Protein AF-A0A932P9E6-F1 (afdb_monomer_lite)

Structure (mmCIF, N/CA/C/O backbone):
data_AF-A0A932P9E6-F1
#
_entry.id   AF-A0A932P9E6-F1
#
loop_
_atom_site.group_PDB
_atom_site.id
_atom_site.type_symbol
_atom_site.label_atom_id
_atom_site.label_alt_id
_atom_site.label_comp_id
_atom_site.label_asym_id
_atom_site.label_entity_id
_atom_site.label_seq_id
_atom_site.pdbx_PDB_ins_code
_atom_site.Cartn_x
_atom_site.Cartn_y
_atom_site.Cartn_z
_atom_site.occupancy
_atom_site.B_iso_or_equiv
_atom_site.auth_seq_id
_atom_site.auth_comp_id
_atom_site.auth_asym_id
_atom_site.auth_atom_id
_atom_site.pdbx_PDB_model_num
ATOM 1 N N . MET A 1 1 ? 53.619 12.681 8.121 1.00 53.81 1 MET A N 1
ATOM 2 C CA . MET A 1 1 ? 52.626 11.577 8.116 1.00 53.81 1 MET A CA 1
ATOM 3 C C . MET A 1 1 ? 51.245 11.964 8.688 1.00 53.81 1 MET A C 1
ATOM 5 O O . MET A 1 1 ? 50.499 11.083 9.077 1.00 53.81 1 MET A O 1
ATOM 9 N N . ARG A 1 2 ? 50.850 13.252 8.726 1.00 53.84 2 ARG A N 1
ATOM 10 C CA . ARG A 1 2 ? 49.511 13.686 9.200 1.00 53.84 2 ARG A CA 1
ATOM 11 C C . ARG A 1 2 ? 48.538 14.067 8.068 1.00 53.84 2 ARG A C 1
ATOM 13 O O . ARG A 1 2 ? 47.334 14.046 8.272 1.00 53.84 2 ARG A O 1
ATOM 20 N N . ALA A 1 3 ? 49.052 14.349 6.867 1.00 54.97 3 ALA A N 1
ATOM 21 C CA . ALA A 1 3 ? 48.271 14.864 5.734 1.00 54.97 3 ALA A CA 1
ATOM 22 C C . ALA A 1 3 ? 47.432 13.806 4.984 1.00 54.97 3 ALA A C 1
ATOM 24 O O . ALA A 1 3 ? 46.529 14.164 4.240 1.00 54.97 3 ALA A O 1
ATOM 25 N N . LEU A 1 4 ? 47.695 12.511 5.200 1.00 55.84 4 LEU A N 1
ATOM 26 C CA . LEU A 1 4 ? 46.946 11.406 4.580 1.00 55.84 4 LEU A CA 1
ATOM 27 C C . LEU A 1 4 ? 45.840 10.841 5.483 1.00 55.84 4 LEU A C 1
ATOM 29 O O . LEU A 1 4 ? 45.046 10.021 5.043 1.00 55.84 4 LEU A O 1
ATOM 33 N N . ILE A 1 5 ? 45.765 11.289 6.738 1.00 60.91 5 ILE A N 1
ATOM 34 C CA . ILE A 1 5 ? 44.830 10.746 7.728 1.00 60.91 5 ILE A CA 1
ATOM 35 C C . ILE A 1 5 ? 43.407 11.262 7.461 1.00 60.91 5 ILE A C 1
ATOM 37 O O . ILE A 1 5 ? 42.455 10.490 7.442 1.00 60.91 5 ILE A O 1
ATOM 41 N N . VAL A 1 6 ? 43.267 12.555 7.162 1.00 66.62 6 VAL A N 1
ATOM 42 C CA . VAL A 1 6 ? 41.976 13.204 6.881 1.00 66.62 6 VAL A CA 1
ATOM 43 C C . VAL A 1 6 ? 41.244 12.618 5.660 1.00 66.62 6 VAL A C 1
ATOM 45 O O . VAL A 1 6 ? 40.074 12.269 5.811 1.00 66.62 6 VAL A O 1
ATOM 48 N N . PRO A 1 7 ? 41.868 12.429 4.475 1.00 63.31 7 PRO A N 1
ATOM 49 C CA . PRO A 1 7 ? 41.165 11.840 3.333 1.00 63.31 7 PRO A CA 1
ATOM 50 C C . PRO A 1 7 ? 40.787 10.371 3.563 1.00 63.31 7 PRO A C 1
ATOM 52 O O . PRO A 1 7 ? 39.759 9.928 3.057 1.00 63.31 7 PRO A O 1
ATOM 55 N N . VAL A 1 8 ? 41.556 9.629 4.368 1.00 73.81 8 VAL A N 1
ATOM 56 C CA . VAL A 1 8 ? 41.231 8.245 4.747 1.00 73.81 8 VAL A CA 1
ATOM 57 C C . VAL A 1 8 ? 40.021 8.205 5.681 1.00 73.81 8 VAL A C 1
ATOM 59 O O . VAL A 1 8 ? 39.112 7.413 5.450 1.00 73.81 8 VAL A O 1
ATOM 62 N N . PHE A 1 9 ? 39.939 9.094 6.675 1.00 70.69 9 PHE A N 1
ATOM 63 C CA . PHE A 1 9 ? 38.747 9.196 7.525 1.00 70.69 9 PHE A CA 1
ATOM 64 C C . PHE A 1 9 ? 37.502 9.623 6.740 1.00 70.69 9 PHE A C 1
ATOM 66 O O . PHE A 1 9 ? 36.427 9.077 6.977 1.00 70.69 9 PHE A O 1
ATOM 73 N N . ILE A 1 10 ? 37.640 10.536 5.772 1.00 74.50 10 ILE A N 1
ATOM 74 C CA . ILE A 1 10 ? 36.541 10.921 4.873 1.00 74.50 10 ILE A CA 1
ATOM 75 C C . ILE A 1 10 ? 36.111 9.720 4.017 1.00 74.50 10 ILE A C 1
ATOM 77 O O . ILE A 1 10 ? 34.925 9.410 3.957 1.00 74.50 10 ILE A O 1
ATOM 81 N N . ALA A 1 11 ? 37.051 8.987 3.417 1.00 69.19 11 ALA A N 1
ATOM 82 C CA . ALA A 1 11 ? 36.737 7.800 2.621 1.00 69.19 11 ALA A CA 1
ATOM 83 C C . ALA A 1 11 ? 36.041 6.701 3.448 1.00 69.19 11 ALA A C 1
ATOM 85 O O . ALA A 1 11 ? 35.072 6.104 2.980 1.00 69.19 11 ALA A O 1
ATOM 86 N N . ILE A 1 12 ? 36.475 6.478 4.694 1.00 70.94 12 ILE A N 1
ATOM 87 C CA . ILE A 1 12 ? 35.848 5.520 5.620 1.00 70.94 12 ILE A CA 1
ATOM 88 C C . ILE A 1 12 ? 34.437 5.988 6.019 1.00 70.94 12 ILE A C 1
ATOM 90 O O . ILE A 1 12 ? 33.506 5.182 6.033 1.00 70.94 12 ILE A O 1
ATOM 94 N N . ALA A 1 13 ? 34.246 7.286 6.275 1.00 67.50 13 ALA A N 1
ATOM 95 C CA . ALA A 1 13 ? 32.941 7.856 6.614 1.00 67.50 13 ALA A CA 1
ATOM 96 C C . ALA A 1 13 ? 31.934 7.789 5.449 1.00 67.50 13 ALA A C 1
ATOM 98 O O . ALA A 1 13 ? 30.745 7.566 5.682 1.00 67.50 13 ALA A O 1
ATOM 99 N N . LEU A 1 14 ? 32.390 7.937 4.198 1.00 64.50 14 LEU A N 1
ATOM 100 C CA . LEU A 1 14 ? 31.529 7.772 3.022 1.00 64.50 14 LEU A CA 1
ATOM 101 C C . LEU A 1 14 ? 31.232 6.295 2.713 1.00 64.50 14 LEU A C 1
ATOM 103 O O . LEU A 1 14 ? 30.116 5.979 2.302 1.00 64.50 14 LEU A O 1
ATOM 107 N N . ALA A 1 15 ? 32.184 5.384 2.936 1.00 64.88 15 ALA A N 1
ATOM 108 C CA . ALA A 1 15 ? 31.986 3.955 2.682 1.00 64.88 15 ALA A CA 1
ATOM 109 C C . ALA A 1 15 ? 31.008 3.294 3.676 1.00 64.88 15 ALA A C 1
ATOM 111 O O . ALA A 1 15 ? 30.275 2.377 3.301 1.00 64.88 15 ALA A O 1
ATOM 112 N N . GLY A 1 16 ? 30.945 3.783 4.922 1.00 59.09 16 GLY A N 1
ATOM 113 C CA . GLY A 1 16 ? 30.090 3.227 5.979 1.00 59.09 16 GLY A CA 1
ATOM 114 C C . GLY A 1 16 ? 28.588 3.527 5.859 1.00 59.09 16 GLY A C 1
ATOM 115 O O . GLY A 1 16 ? 27.806 2.987 6.635 1.00 59.09 16 GLY A O 1
ATOM 116 N N . ASN A 1 17 ? 28.166 4.368 4.906 1.00 55.84 17 ASN A N 1
ATOM 117 C CA . ASN A 1 17 ? 26.780 4.847 4.783 1.00 55.84 17 ASN A CA 1
ATOM 118 C C . ASN A 1 17 ? 26.019 4.291 3.570 1.00 55.84 17 ASN A C 1
ATOM 120 O O . ASN A 1 17 ? 24.981 4.829 3.174 1.00 55.84 17 ASN A O 1
ATOM 124 N N . THR A 1 18 ? 26.493 3.191 2.987 1.00 51.66 18 THR A N 1
ATOM 125 C CA . THR A 1 18 ? 25.746 2.465 1.954 1.00 51.66 18 THR A CA 1
ATOM 126 C C . THR A 1 18 ? 24.597 1.690 2.600 1.00 51.66 18 THR A C 1
ATOM 128 O O . THR A 1 18 ? 24.631 0.471 2.747 1.00 51.66 18 THR A O 1
ATOM 131 N N . LYS A 1 19 ? 23.542 2.407 3.018 1.00 57.41 19 LYS A N 1
ATOM 132 C CA . LYS A 1 19 ? 22.267 1.756 3.335 1.00 57.41 19 LYS A CA 1
ATOM 133 C C . LYS A 1 19 ? 21.884 0.914 2.117 1.00 57.41 19 LYS A C 1
ATOM 135 O O . LYS A 1 19 ? 21.978 1.437 1.001 1.00 57.41 19 LYS A O 1
ATOM 140 N N . PRO A 1 20 ? 21.484 -0.356 2.299 1.00 50.59 20 PRO A N 1
ATOM 141 C CA . PRO A 1 20 ? 21.042 -1.170 1.184 1.00 50.59 20 PRO A CA 1
ATOM 142 C C . PRO A 1 20 ? 19.953 -0.386 0.461 1.00 50.59 20 PRO A C 1
ATOM 144 O O . PRO A 1 20 ? 18.947 -0.004 1.062 1.00 50.59 20 PRO A O 1
ATOM 147 N N . ALA A 1 21 ? 20.194 -0.086 -0.813 1.00 48.97 21 ALA A N 1
ATOM 148 C CA . ALA A 1 21 ? 19.172 0.419 -1.704 1.00 48.97 21 ALA A CA 1
ATOM 149 C C . ALA A 1 21 ? 18.178 -0.730 -1.898 1.00 48.97 21 ALA A C 1
ATOM 151 O O . ALA A 1 21 ? 18.290 -1.504 -2.845 1.00 48.97 21 ALA A O 1
ATOM 152 N N . CYS A 1 22 ? 17.273 -0.902 -0.929 1.00 49.19 22 CYS A N 1
ATOM 153 C CA . CYS A 1 22 ? 16.138 -1.796 -1.070 1.00 49.19 22 CYS A CA 1
ATOM 154 C C . CYS A 1 22 ? 15.403 -1.336 -2.323 1.00 49.19 22 CYS A C 1
ATOM 156 O O . CYS A 1 22 ? 14.996 -0.178 -2.434 1.00 49.19 22 CYS A O 1
ATOM 158 N N . GLY A 1 23 ? 15.360 -2.226 -3.307 1.00 51.31 23 GLY A N 1
ATOM 1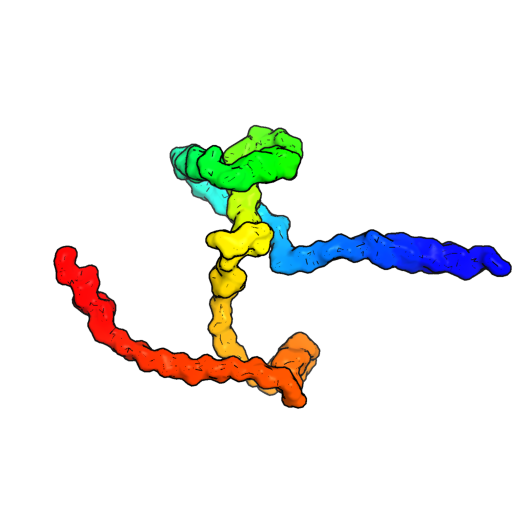59 C CA . GLY A 1 23 ? 14.754 -1.992 -4.602 1.00 51.31 23 GLY A CA 1
ATOM 160 C C . GLY A 1 23 ? 13.239 -1.989 -4.492 1.00 51.31 23 GLY A C 1
ATOM 161 O O . GLY A 1 23 ? 12.603 -2.898 -4.990 1.00 51.31 23 GLY A O 1
ATOM 162 N N . SER A 1 24 ? 12.680 -0.977 -3.844 1.00 53.78 24 SER A N 1
ATOM 163 C CA . SER A 1 24 ? 11.350 -0.440 -4.103 1.00 53.78 24 SER A CA 1
ATOM 164 C C . SER A 1 24 ? 11.285 0.915 -3.406 1.00 53.78 24 SER A C 1
ATOM 166 O O . SER A 1 24 ? 11.830 1.114 -2.317 1.00 53.78 24 SER A O 1
ATOM 168 N N . ASN A 1 25 ? 10.725 1.926 -4.061 1.00 73.94 25 ASN A N 1
ATOM 169 C CA . ASN A 1 25 ? 10.637 3.245 -3.456 1.00 73.94 25 ASN A CA 1
ATOM 170 C C . ASN A 1 25 ? 9.514 3.231 -2.411 1.00 73.94 25 ASN A C 1
ATOM 172 O O . ASN A 1 25 ? 8.441 3.760 -2.663 1.00 73.94 25 ASN A O 1
ATOM 176 N N . GLU A 1 26 ? 9.761 2.694 -1.214 1.00 84.88 26 GLU A N 1
ATOM 177 C CA . GLU A 1 26 ? 8.813 2.720 -0.083 1.00 84.88 26 GLU A CA 1
ATOM 178 C C . GLU A 1 26 ? 8.102 4.084 0.027 1.00 84.88 26 GLU A C 1
ATOM 180 O O . GLU A 1 26 ? 6.882 4.183 0.157 1.00 84.88 26 GLU A O 1
ATOM 185 N N . ARG A 1 27 ? 8.874 5.169 -0.124 1.00 88.25 27 ARG A N 1
ATOM 186 C CA . ARG A 1 27 ? 8.363 6.546 -0.158 1.00 88.25 27 ARG A CA 1
ATOM 187 C C . ARG A 1 27 ? 7.388 6.801 -1.309 1.00 88.25 27 ARG A C 1
ATOM 189 O O . ARG A 1 27 ? 6.372 7.446 -1.096 1.00 88.25 27 ARG A O 1
ATOM 196 N N . GLY A 1 28 ? 7.695 6.325 -2.512 1.00 89.56 28 GLY A N 1
ATOM 197 C CA . GLY A 1 28 ? 6.823 6.426 -3.683 1.00 89.56 28 GLY A CA 1
ATOM 198 C C . GLY A 1 28 ? 5.498 5.696 -3.477 1.00 89.56 28 GLY A C 1
ATOM 199 O O . GLY A 1 28 ? 4.446 6.310 -3.659 1.00 89.56 28 GLY A O 1
ATOM 200 N N . HIS A 1 29 ? 5.538 4.448 -2.998 1.00 93.12 29 HIS A N 1
ATOM 201 C CA . HIS A 1 29 ? 4.336 3.690 -2.627 1.00 93.12 29 HIS A CA 1
ATOM 202 C C . HIS A 1 29 ? 3.485 4.450 -1.602 1.00 93.12 29 HIS A C 1
ATOM 204 O O . HIS A 1 29 ? 2.287 4.651 -1.812 1.00 93.12 29 HIS A O 1
ATOM 210 N N . LYS A 1 30 ? 4.112 4.971 -0.541 1.00 92.81 30 LYS A N 1
ATOM 211 C CA . LYS A 1 30 ? 3.427 5.768 0.488 1.00 92.81 30 LYS A CA 1
ATOM 212 C C . LYS A 1 30 ? 2.843 7.079 -0.052 1.00 92.81 30 LYS A C 1
ATOM 214 O O . LYS A 1 30 ? 1.746 7.455 0.348 1.00 92.81 30 LYS A O 1
ATOM 219 N N . VAL A 1 31 ? 3.513 7.766 -0.981 1.00 94.38 31 VAL A N 1
ATOM 220 C CA . VAL A 1 31 ? 2.974 8.987 -1.613 1.00 94.38 31 VAL A CA 1
ATOM 221 C C . VAL A 1 31 ? 1.722 8.676 -2.432 1.00 94.38 31 VAL A C 1
ATOM 223 O O . VAL A 1 31 ? 0.704 9.351 -2.267 1.00 94.38 31 VAL A O 1
ATOM 226 N N . VAL A 1 32 ? 1.763 7.641 -3.276 1.00 95.88 32 VAL A N 1
ATOM 227 C CA . VAL A 1 32 ? 0.594 7.213 -4.065 1.00 95.88 32 VAL A CA 1
ATOM 228 C C . VAL A 1 32 ? -0.553 6.802 -3.139 1.00 95.88 32 VAL A C 1
ATOM 230 O O . VAL A 1 32 ? -1.689 7.243 -3.328 1.00 95.88 32 VAL A O 1
ATOM 233 N N . ALA A 1 33 ? -0.256 6.034 -2.091 1.00 96.38 33 ALA A N 1
ATOM 234 C CA . ALA A 1 33 ? -1.238 5.614 -1.099 1.00 96.38 33 ALA A CA 1
ATOM 235 C C . ALA A 1 33 ? -1.862 6.798 -0.345 1.00 96.38 33 ALA A C 1
ATOM 237 O O . ALA A 1 33 ? -3.077 6.839 -0.167 1.00 96.38 33 ALA A O 1
ATOM 238 N N . TYR A 1 34 ? -1.074 7.803 0.042 1.00 96.00 34 TYR A N 1
ATOM 239 C CA . TYR A 1 34 ? -1.588 9.018 0.679 1.00 96.00 34 TYR A CA 1
ATOM 240 C C . TYR A 1 34 ? -2.581 9.763 -0.226 1.00 96.00 34 TYR A C 1
ATOM 242 O O . TYR A 1 34 ? -3.654 10.176 0.225 1.00 96.00 34 TYR A O 1
ATOM 250 N N . ILE A 1 35 ? -2.249 9.904 -1.514 1.00 97.56 35 ILE A N 1
ATOM 251 C CA . ILE A 1 35 ? -3.131 10.529 -2.508 1.00 97.56 35 ILE A CA 1
ATOM 252 C C . ILE A 1 35 ? -4.434 9.730 -2.641 1.00 97.56 35 ILE A C 1
ATOM 254 O O . ILE A 1 35 ? -5.511 10.327 -2.607 1.00 97.56 35 ILE A O 1
ATOM 258 N N . ALA A 1 36 ? -4.350 8.400 -2.736 1.00 97.88 36 ALA A N 1
ATOM 259 C CA . ALA A 1 36 ? -5.521 7.528 -2.813 1.00 97.88 36 ALA A CA 1
ATOM 260 C C . ALA A 1 36 ? -6.396 7.634 -1.554 1.00 97.88 36 ALA A C 1
ATOM 262 O O . ALA A 1 36 ? -7.600 7.858 -1.657 1.00 97.88 36 ALA A O 1
ATOM 263 N N . TYR A 1 37 ? -5.797 7.573 -0.361 1.00 97.12 37 TYR A N 1
ATOM 264 C CA . TYR A 1 37 ? -6.507 7.689 0.914 1.00 97.12 37 TYR A CA 1
ATOM 265 C C . TYR A 1 37 ? -7.312 8.988 1.004 1.00 97.12 37 TYR A C 1
ATOM 267 O O . TYR A 1 37 ? -8.469 8.983 1.431 1.00 97.12 37 TYR A O 1
ATOM 275 N N . ARG A 1 38 ? -6.738 10.106 0.537 1.00 96.88 38 ARG A N 1
ATOM 276 C CA . ARG A 1 38 ? -7.423 11.406 0.487 1.00 96.88 38 ARG A CA 1
ATOM 277 C C . ARG A 1 38 ? -8.650 11.426 -0.424 1.00 96.88 38 ARG A C 1
ATOM 279 O O . ARG A 1 38 ? -9.542 12.231 -0.169 1.00 96.88 38 ARG A O 1
ATOM 286 N N . GLN A 1 39 ? -8.702 10.564 -1.434 1.00 98.19 39 GLN A N 1
ATOM 287 C CA . GLN A 1 39 ? -9.829 10.449 -2.362 1.00 98.19 39 GLN A CA 1
ATOM 288 C C . GLN A 1 39 ? -10.919 9.487 -1.869 1.00 98.19 39 GLN A C 1
ATOM 290 O O . GLN A 1 39 ? -12.042 9.551 -2.357 1.00 98.19 39 GLN A O 1
ATOM 295 N N . LEU A 1 40 ? -10.621 8.627 -0.889 1.00 97.50 40 LEU A N 1
ATOM 296 C CA . LEU A 1 40 ? -11.625 7.760 -0.271 1.00 97.50 40 LEU A CA 1
ATOM 297 C C . LEU A 1 40 ? -12.620 8.572 0.567 1.00 97.50 40 LEU A C 1
ATOM 299 O O . LEU A 1 40 ? -12.221 9.473 1.313 1.00 97.50 40 LEU A O 1
ATOM 303 N N . ASP A 1 41 ? -13.896 8.191 0.506 1.00 97.94 41 ASP A N 1
ATOM 304 C CA . ASP A 1 41 ? -14.904 8.660 1.455 1.00 97.94 41 ASP A CA 1
ATOM 305 C C . ASP A 1 41 ? -14.690 8.059 2.860 1.00 97.94 41 ASP A C 1
ATOM 307 O O . ASP A 1 41 ? -13.935 7.101 3.061 1.00 97.94 41 ASP A O 1
ATOM 311 N N . ALA A 1 42 ? -15.349 8.644 3.862 1.00 96.81 42 ALA A N 1
ATOM 312 C CA . ALA A 1 42 ? -15.182 8.240 5.257 1.00 96.81 42 ALA A CA 1
ATOM 313 C C . ALA A 1 42 ? -15.602 6.780 5.514 1.00 96.81 42 ALA A C 1
ATOM 315 O O . ALA A 1 42 ? -14.930 6.069 6.263 1.00 96.81 42 ALA A O 1
ATOM 316 N N . ALA A 1 43 ? -16.676 6.315 4.870 1.00 98.00 43 ALA A N 1
ATOM 317 C CA . ALA A 1 43 ? -17.172 4.952 5.041 1.00 98.00 43 ALA A CA 1
ATOM 318 C C . ALA A 1 43 ? -16.174 3.919 4.494 1.00 98.00 43 ALA A C 1
ATOM 320 O O . ALA A 1 43 ? -15.931 2.884 5.117 1.00 98.00 43 ALA A O 1
ATOM 321 N N . THR A 1 44 ? -15.556 4.215 3.354 1.00 98.12 44 THR A N 1
ATOM 322 C CA . THR A 1 44 ? -14.551 3.369 2.711 1.00 98.12 44 THR A CA 1
ATOM 323 C C . THR A 1 44 ? -13.260 3.355 3.516 1.00 98.12 44 THR A C 1
ATOM 325 O O . THR A 1 44 ? -12.715 2.277 3.750 1.00 98.12 44 THR A O 1
ATOM 328 N N . ARG A 1 45 ? -12.807 4.510 4.027 1.00 97.56 45 ARG A N 1
ATOM 329 C CA . ARG A 1 45 ? -11.652 4.565 4.942 1.00 97.56 45 ARG A CA 1
ATOM 330 C C . ARG A 1 45 ? -11.858 3.681 6.169 1.00 97.56 45 ARG A C 1
ATOM 332 O O . ARG A 1 45 ? -10.975 2.887 6.474 1.00 97.56 45 ARG A O 1
ATOM 339 N N . SER A 1 46 ? -13.028 3.756 6.811 1.00 96.94 46 SER A N 1
ATOM 340 C CA . SER A 1 46 ? -13.356 2.916 7.973 1.00 96.94 46 SER A CA 1
ATOM 341 C C . SER A 1 46 ? -13.286 1.430 7.629 1.00 96.94 46 SER A C 1
ATOM 343 O O . SER A 1 46 ? -12.605 0.673 8.311 1.00 96.94 46 SER A O 1
ATOM 345 N N . LYS A 1 47 ? -13.923 1.014 6.526 1.00 98.19 47 LYS A N 1
ATOM 346 C CA . LYS A 1 47 ? -13.923 -0.393 6.091 1.00 98.19 47 LYS A CA 1
ATOM 347 C C . LYS A 1 47 ? -12.516 -0.916 5.814 1.00 98.19 47 LYS A C 1
ATOM 349 O O . LYS A 1 47 ? -12.201 -2.048 6.178 1.00 98.19 47 LYS A O 1
ATOM 354 N N . VAL A 1 48 ? -11.675 -0.105 5.171 1.00 97.50 48 VAL A N 1
ATOM 355 C CA . VAL A 1 48 ? -10.279 -0.469 4.914 1.00 97.50 48 VAL A CA 1
ATOM 356 C C . VAL A 1 48 ? -9.498 -0.547 6.224 1.00 97.50 48 VAL A C 1
ATOM 358 O O . VAL A 1 48 ? -8.797 -1.530 6.439 1.00 97.50 48 VAL A O 1
ATOM 361 N N . ALA A 1 49 ? -9.654 0.419 7.130 1.00 96.25 49 ALA A N 1
ATOM 362 C CA . ALA A 1 49 ? -9.003 0.382 8.437 1.00 96.25 49 ALA A CA 1
ATOM 363 C C . ALA A 1 49 ? -9.400 -0.872 9.236 1.00 96.25 49 ALA A C 1
ATOM 365 O O . ALA A 1 49 ? -8.532 -1.570 9.755 1.00 96.25 49 ALA A O 1
ATOM 366 N N . ASP A 1 50 ? -10.688 -1.221 9.264 1.00 97.75 50 ASP A N 1
ATOM 367 C CA . ASP A 1 50 ? -11.183 -2.433 9.925 1.00 97.75 50 ASP A CA 1
ATOM 368 C C . ASP A 1 50 ? -10.583 -3.707 9.326 1.00 97.75 50 ASP A C 1
ATOM 370 O O . ASP A 1 50 ? -10.290 -4.656 10.056 1.00 97.75 50 ASP A O 1
ATOM 374 N N . LEU A 1 51 ? -10.386 -3.740 8.005 1.00 97.75 51 LEU A N 1
ATOM 375 C CA . LEU A 1 51 ? -9.700 -4.842 7.338 1.00 97.75 51 LEU A CA 1
ATOM 376 C C . LEU A 1 51 ? -8.226 -4.917 7.747 1.00 97.75 51 LEU A C 1
ATOM 378 O O . LEU A 1 51 ? -7.758 -5.987 8.132 1.00 97.75 51 LEU A O 1
ATOM 382 N N . LEU A 1 52 ? -7.512 -3.792 7.711 1.00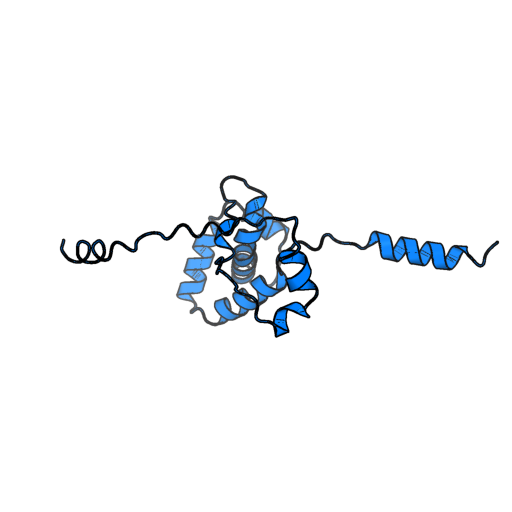 96.31 52 LEU A N 1
ATOM 383 C CA . LEU A 1 52 ? -6.081 -3.731 8.019 1.00 96.31 52 LEU A CA 1
ATOM 384 C C . LEU A 1 52 ? -5.776 -4.018 9.495 1.00 96.31 52 LEU A C 1
ATOM 386 O O . LEU A 1 52 ? -4.735 -4.590 9.800 1.00 96.31 52 LEU A O 1
ATOM 390 N N . ARG A 1 53 ? -6.699 -3.723 10.419 1.00 95.94 53 ARG A N 1
ATOM 391 C CA . ARG A 1 53 ? -6.573 -4.115 11.837 1.00 95.94 53 ARG A CA 1
ATOM 392 C C . ARG A 1 53 ? -6.627 -5.629 12.071 1.00 95.94 53 ARG A C 1
ATOM 394 O O . ARG A 1 53 ? -6.314 -6.081 13.164 1.00 95.94 53 ARG A O 1
ATOM 401 N N . ARG A 1 54 ? -7.022 -6.424 11.075 1.00 95.94 54 ARG A N 1
ATOM 402 C CA . ARG A 1 54 ? -6.962 -7.895 11.136 1.00 95.94 54 ARG A CA 1
ATOM 403 C C . ARG A 1 54 ? -5.723 -8.463 10.442 1.00 95.94 54 ARG A C 1
ATOM 405 O O . ARG A 1 54 ? -5.603 -9.679 10.326 1.00 95.94 54 ARG A O 1
ATOM 412 N N . HIS A 1 55 ? -4.834 -7.603 9.945 1.00 92.69 55 HIS A N 1
ATOM 413 C CA . HIS A 1 55 ? -3.647 -8.033 9.223 1.00 92.69 55 HIS A CA 1
ATOM 414 C C . HIS A 1 55 ? -2.628 -8.690 10.176 1.00 92.69 55 HIS A C 1
ATOM 416 O O . HIS A 1 55 ? -2.389 -8.139 11.253 1.00 92.69 55 HIS A O 1
ATOM 422 N N . PRO A 1 56 ? -1.990 -9.818 9.798 1.00 91.06 56 PRO A N 1
ATOM 423 C CA . PRO A 1 56 ? -0.990 -10.489 10.638 1.00 91.06 56 PRO A CA 1
ATOM 424 C C . PRO A 1 56 ? 0.167 -9.574 11.064 1.00 91.06 56 PRO A C 1
ATOM 426 O O . PRO A 1 56 ? 0.601 -9.611 12.210 1.00 91.06 56 PRO A O 1
ATOM 429 N N . GLU A 1 57 ? 0.598 -8.688 10.163 1.00 89.00 57 GLU A N 1
ATOM 430 C CA . GLU A 1 57 ? 1.716 -7.758 10.391 1.00 89.00 57 GLU A CA 1
ATOM 431 C C . GLU A 1 57 ? 1.331 -6.462 11.121 1.00 89.00 57 GLU A C 1
ATOM 433 O O . GLU A 1 57 ? 2.130 -5.529 11.198 1.00 89.00 57 GLU A O 1
ATOM 438 N N . LEU A 1 58 ? 0.116 -6.371 11.676 1.00 91.25 58 LEU A N 1
ATOM 439 C CA . LEU A 1 58 ? -0.330 -5.167 12.383 1.00 91.25 58 LEU A CA 1
ATOM 440 C C . LEU A 1 58 ? 0.657 -4.737 13.482 1.00 91.25 58 LEU A C 1
ATOM 442 O O . LEU A 1 58 ? 0.920 -3.544 13.632 1.00 91.25 58 LEU A O 1
ATOM 446 N N . GLY A 1 59 ? 1.201 -5.699 14.233 1.00 90.56 59 GLY A N 1
ATOM 447 C CA . GLY A 1 59 ? 2.141 -5.431 15.323 1.00 90.56 59 GLY A CA 1
ATOM 448 C C . GLY A 1 59 ? 3.442 -4.776 14.849 1.00 90.56 59 GLY A C 1
ATOM 449 O O . GLY A 1 59 ? 3.868 -3.785 15.441 1.00 90.56 59 GLY A O 1
ATOM 450 N N . ASP A 1 60 ? 4.037 -5.268 13.755 1.00 89.38 60 ASP A N 1
ATOM 451 C CA . ASP A 1 60 ? 5.244 -4.673 13.157 1.00 89.38 60 ASP A CA 1
ATOM 452 C C . ASP A 1 60 ? 4.960 -3.257 12.639 1.00 89.38 60 ASP A C 1
ATOM 454 O O . ASP A 1 60 ? 5.700 -2.314 12.928 1.00 89.38 60 ASP A O 1
ATOM 458 N N . TRP A 1 61 ? 3.838 -3.075 11.938 1.00 90.88 61 TRP A N 1
ATOM 459 C CA . TRP A 1 61 ? 3.450 -1.769 11.400 1.00 90.88 61 TRP A CA 1
ATOM 460 C C . TRP A 1 61 ? 3.221 -0.7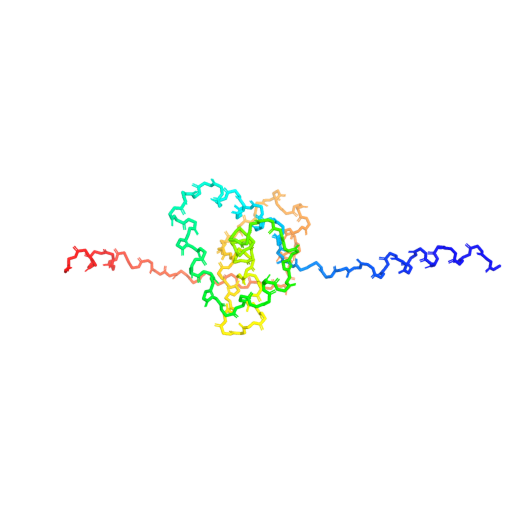33 12.501 1.00 90.88 61 TRP A C 1
ATOM 462 O O . TRP A 1 61 ? 3.618 0.422 12.352 1.00 90.88 61 TRP A O 1
ATOM 472 N N . GLN A 1 62 ? 2.609 -1.135 13.616 1.00 89.12 62 GLN A N 1
ATOM 473 C CA . GLN A 1 62 ? 2.419 -0.262 14.773 1.00 89.12 62 GLN A CA 1
ATOM 474 C C . GLN A 1 62 ? 3.749 0.083 15.447 1.00 89.12 62 GLN A C 1
ATOM 476 O O . GLN A 1 62 ? 3.963 1.248 15.770 1.00 89.12 62 GLN A O 1
ATOM 481 N N . ALA A 1 63 ? 4.657 -0.884 15.605 1.00 89.56 63 ALA A N 1
ATOM 482 C CA . ALA A 1 63 ? 5.974 -0.652 16.201 1.00 89.56 63 ALA A CA 1
ATOM 483 C C . ALA A 1 63 ? 6.856 0.288 15.359 1.00 89.56 63 ALA A C 1
ATOM 485 O O . ALA A 1 63 ? 7.652 1.051 15.904 1.00 89.56 63 ALA A O 1
ATOM 486 N N . ARG A 1 64 ? 6.703 0.249 14.030 1.00 86.19 64 ARG A N 1
ATOM 487 C CA . ARG A 1 64 ? 7.403 1.122 13.071 1.00 86.19 64 ARG A CA 1
ATOM 488 C C . ARG A 1 64 ? 6.711 2.463 12.849 1.00 86.19 64 ARG A C 1
ATOM 490 O O . ARG A 1 64 ? 7.249 3.310 12.139 1.00 86.19 64 ARG A O 1
ATOM 497 N N . SER A 1 65 ? 5.497 2.640 13.363 1.00 83.31 65 SER A N 1
ATOM 498 C CA . SER A 1 65 ? 4.767 3.892 13.232 1.00 83.31 65 SER A CA 1
ATOM 499 C C . SER A 1 65 ? 5.271 4.888 14.267 1.00 83.31 65 SER A C 1
ATOM 501 O O . SER A 1 65 ? 5.223 4.623 15.462 1.00 83.31 65 SER A O 1
ATOM 503 N N . ASP A 1 66 ? 5.636 6.088 13.823 1.00 78.56 66 ASP A N 1
ATOM 504 C CA . ASP A 1 66 ? 6.063 7.181 14.710 1.00 78.56 66 ASP A CA 1
ATOM 505 C C . ASP A 1 66 ? 4.904 7.774 15.549 1.00 78.56 66 ASP A C 1
ATOM 507 O O . ASP A 1 66 ? 5.006 8.879 16.078 1.00 78.56 66 ASP A O 1
ATOM 511 N N . GLY A 1 67 ? 3.754 7.092 15.624 1.00 67.12 67 GLY A N 1
ATOM 512 C CA . GLY A 1 67 ? 2.577 7.569 16.350 1.00 67.12 67 GLY A CA 1
ATOM 513 C C . GLY A 1 67 ? 1.920 8.799 15.719 1.00 67.12 67 GLY A C 1
ATOM 514 O O . GLY A 1 67 ? 1.260 9.565 16.417 1.00 67.12 67 GLY A O 1
ATOM 515 N N . GLY A 1 68 ? 2.100 9.009 14.407 1.00 74.38 68 GLY A N 1
ATOM 516 C CA . GLY A 1 68 ? 1.465 10.115 13.684 1.00 74.38 68 GLY A CA 1
ATOM 517 C C . GLY A 1 68 ? -0.053 10.182 13.939 1.00 74.38 68 GLY A C 1
ATOM 518 O O . GLY A 1 68 ? -0.680 9.151 14.187 1.00 74.38 68 GLY A O 1
ATOM 519 N N . PRO A 1 69 ? -0.677 11.369 13.835 1.00 76.00 69 PRO A N 1
ATOM 520 C CA . PRO A 1 69 ? -1.996 11.660 14.415 1.00 76.00 69 PRO A CA 1
ATOM 521 C C . PRO A 1 69 ? -3.168 10.866 13.818 1.00 76.00 69 PRO A C 1
ATOM 523 O O . PRO A 1 69 ? -4.288 10.957 14.313 1.00 76.00 69 PRO A O 1
ATOM 526 N N . ASN A 1 70 ? -2.944 10.110 12.742 1.00 90.44 70 ASN A N 1
ATOM 527 C CA . ASN A 1 70 ? -3.968 9.314 12.084 1.00 90.44 70 ASN A CA 1
ATOM 528 C C . ASN A 1 70 ? -3.495 7.863 11.935 1.00 90.44 70 ASN A C 1
ATOM 530 O O . ASN A 1 70 ? -2.804 7.516 10.975 1.00 90.44 70 ASN A O 1
ATOM 534 N N . ALA A 1 71 ? -3.888 7.023 12.893 1.00 91.00 71 ALA A N 1
ATOM 535 C CA . ALA A 1 71 ? -3.540 5.605 12.915 1.00 91.00 71 ALA A CA 1
ATOM 536 C C . ALA A 1 71 ? -4.026 4.866 11.656 1.00 91.00 71 ALA A C 1
ATOM 538 O O . ALA A 1 71 ? -3.287 4.064 11.094 1.00 91.00 71 ALA A O 1
ATOM 539 N N . ASP A 1 72 ? -5.223 5.186 11.164 1.00 94.44 72 ASP A N 1
ATOM 540 C CA . ASP A 1 72 ? -5.815 4.520 9.998 1.00 94.44 72 ASP A CA 1
ATOM 541 C C . ASP A 1 72 ? -5.072 4.866 8.709 1.00 94.44 72 ASP A C 1
ATOM 543 O O . ASP A 1 72 ? -4.826 3.994 7.873 1.00 94.44 72 ASP A O 1
ATOM 547 N N . LEU A 1 73 ? -4.637 6.122 8.578 1.00 94.69 73 LEU A N 1
ATOM 548 C CA . LEU A 1 73 ? -3.737 6.520 7.503 1.00 94.69 73 LEU A CA 1
ATOM 549 C C . LEU A 1 73 ? -2.410 5.762 7.606 1.00 94.69 73 LEU A C 1
ATOM 551 O O . LEU A 1 73 ? -1.951 5.234 6.601 1.00 94.69 73 LEU A O 1
ATOM 555 N N . ASN A 1 74 ? -1.806 5.672 8.793 1.00 94.00 74 ASN A N 1
ATOM 556 C CA . ASN A 1 74 ? -0.540 4.954 8.957 1.00 94.00 74 ASN A CA 1
ATOM 557 C C . ASN A 1 74 ? -0.670 3.485 8.530 1.00 94.00 74 ASN A C 1
ATOM 559 O O . ASN A 1 74 ? 0.164 3.010 7.761 1.00 94.00 74 ASN A O 1
ATOM 563 N N . LEU A 1 75 ? -1.743 2.798 8.934 1.00 94.56 75 LEU A N 1
ATOM 564 C CA . LEU A 1 75 ? -2.027 1.429 8.487 1.00 94.56 75 LEU A CA 1
ATOM 565 C C . LEU A 1 75 ? -2.153 1.340 6.964 1.00 94.56 75 LEU A C 1
ATOM 567 O O . LEU A 1 75 ? -1.557 0.457 6.352 1.00 94.56 75 LEU A O 1
ATOM 571 N N . PHE A 1 76 ? -2.873 2.277 6.344 1.00 95.88 76 PHE A N 1
ATOM 572 C CA . PHE A 1 76 ? -3.017 2.330 4.890 1.00 95.88 76 PHE A CA 1
ATOM 573 C C . PHE A 1 76 ? -1.667 2.517 4.177 1.00 95.88 76 PHE A C 1
ATOM 575 O O . PHE A 1 76 ? -1.407 1.893 3.148 1.00 95.88 76 PHE A O 1
ATOM 582 N N . LEU A 1 77 ? -0.784 3.349 4.737 1.00 94.88 77 LEU A N 1
ATOM 583 C CA . LEU A 1 77 ? 0.553 3.598 4.196 1.00 94.88 77 LEU A CA 1
ATOM 584 C C . LEU A 1 77 ? 1.481 2.385 4.329 1.00 94.88 77 LEU A C 1
ATOM 586 O O . LEU A 1 77 ? 2.258 2.131 3.412 1.00 94.88 77 LEU A O 1
ATOM 590 N N . PHE A 1 78 ? 1.422 1.638 5.434 1.00 93.69 78 PHE A N 1
ATOM 591 C CA . PHE A 1 78 ? 2.206 0.406 5.588 1.00 93.69 78 PHE A CA 1
ATOM 592 C C . PHE A 1 78 ? 1.686 -0.720 4.693 1.00 93.69 78 PHE A C 1
ATOM 594 O O . PHE A 1 78 ? 2.478 -1.387 4.028 1.00 93.69 78 PHE A O 1
ATOM 601 N N . ALA A 1 79 ? 0.365 -0.858 4.571 1.00 94.75 79 ALA A N 1
ATOM 602 C CA . ALA A 1 79 ? -0.244 -1.826 3.664 1.00 94.75 79 ALA A CA 1
ATOM 603 C C . ALA A 1 79 ? 0.190 -1.620 2.199 1.00 94.75 79 ALA A C 1
ATOM 605 O O . ALA A 1 79 ? 0.350 -2.588 1.463 1.00 94.75 79 ALA A O 1
ATOM 606 N N . ALA A 1 80 ? 0.444 -0.374 1.781 1.00 94.62 80 ALA A N 1
ATOM 607 C CA . ALA A 1 80 ? 0.913 -0.058 0.429 1.00 94.62 80 ALA A CA 1
ATOM 608 C C . ALA A 1 80 ? 2.340 -0.546 0.114 1.00 94.62 80 ALA A C 1
ATOM 610 O O . ALA A 1 80 ? 2.715 -0.608 -1.056 1.00 94.62 80 ALA A O 1
ATOM 611 N N . VAL A 1 81 ? 3.126 -0.861 1.145 1.00 92.44 81 VAL A N 1
ATOM 612 C CA . VAL A 1 81 ? 4.510 -1.352 1.040 1.00 92.44 81 VAL A CA 1
ATOM 613 C C . VAL A 1 81 ? 4.574 -2.860 1.287 1.00 92.44 81 VAL A C 1
ATOM 615 O O . VAL A 1 81 ? 5.524 -3.516 0.871 1.00 92.44 81 VAL A O 1
ATOM 618 N N . PHE A 1 82 ? 3.543 -3.432 1.915 1.00 92.00 82 PHE A N 1
ATOM 619 C CA . PHE A 1 82 ? 3.512 -4.839 2.298 1.00 92.00 82 PHE A CA 1
ATOM 620 C C . PHE A 1 82 ? 3.838 -5.790 1.146 1.00 92.00 82 PHE A C 1
ATOM 622 O O . PHE A 1 82 ? 4.580 -6.733 1.366 1.00 92.00 82 PHE A O 1
ATOM 629 N N . ALA A 1 83 ? 3.348 -5.535 -0.071 1.00 89.38 83 ALA A N 1
ATOM 630 C CA . ALA A 1 83 ? 3.646 -6.394 -1.219 1.00 89.38 83 ALA A CA 1
ATOM 631 C C . ALA A 1 83 ? 5.157 -6.517 -1.476 1.00 89.38 83 ALA A C 1
ATOM 633 O O . ALA A 1 83 ? 5.640 -7.608 -1.753 1.00 89.38 83 ALA A O 1
ATOM 634 N N . ASP A 1 84 ? 5.909 -5.422 -1.338 1.00 88.31 84 ASP A N 1
ATOM 635 C CA . ASP A 1 84 ? 7.363 -5.466 -1.493 1.00 88.31 84 ASP A CA 1
ATOM 636 C C . ASP A 1 84 ? 8.024 -6.135 -0.286 1.00 88.31 84 ASP A C 1
ATOM 638 O O . ASP A 1 84 ? 9.013 -6.834 -0.442 1.00 88.31 84 ASP A O 1
ATOM 642 N N . GLU A 1 85 ? 7.494 -5.954 0.925 1.00 87.94 85 GLU A N 1
ATOM 643 C CA . GLU A 1 85 ? 8.034 -6.584 2.138 1.00 87.94 85 GLU A CA 1
ATOM 644 C C . GLU A 1 85 ? 7.664 -8.068 2.270 1.00 87.94 85 GLU A C 1
ATOM 646 O O . GLU A 1 85 ? 8.334 -8.798 3.005 1.00 87.94 85 GLU A O 1
ATOM 651 N N . ALA A 1 86 ? 6.643 -8.525 1.542 1.00 87.75 86 ALA A N 1
ATOM 652 C CA . ALA A 1 86 ? 6.097 -9.876 1.600 1.00 87.75 86 ALA A CA 1
ATOM 653 C C . ALA A 1 86 ? 7.157 -10.948 1.313 1.00 87.75 86 ALA A C 1
ATOM 655 O O . ALA A 1 86 ? 7.049 -12.060 1.823 1.00 87.75 86 ALA A O 1
ATOM 656 N N . HIS A 1 87 ? 8.242 -10.593 0.614 1.00 82.00 87 HIS A N 1
ATOM 657 C CA . HIS A 1 87 ? 9.399 -11.465 0.396 1.00 82.00 87 HIS A CA 1
ATOM 658 C C . HIS A 1 87 ? 10.029 -12.001 1.697 1.00 82.00 87 HIS A C 1
ATOM 660 O O . HIS A 1 87 ? 10.776 -12.980 1.675 1.00 82.00 87 HIS A O 1
ATOM 666 N N . ARG A 1 88 ? 9.800 -11.344 2.845 1.00 81.06 88 ARG A N 1
ATOM 667 C CA . ARG A 1 88 ? 10.278 -11.800 4.164 1.00 81.06 88 ARG A CA 1
ATOM 668 C C . ARG A 1 88 ? 9.485 -13.001 4.684 1.00 81.06 88 ARG A C 1
ATOM 670 O O . ARG A 1 88 ? 9.958 -13.700 5.577 1.00 81.06 88 ARG A O 1
ATOM 677 N N . TRP A 1 89 ? 8.315 -13.260 4.105 1.00 80.88 89 TRP A N 1
ATOM 678 C CA . TRP A 1 89 ? 7.414 -14.345 4.460 1.00 80.88 89 TRP A CA 1
ATOM 679 C C . TRP A 1 89 ? 7.091 -15.155 3.206 1.00 80.88 89 TRP A C 1
ATOM 681 O O . TRP A 1 89 ? 6.186 -14.813 2.455 1.00 80.88 89 TRP A O 1
ATOM 691 N N . HIS A 1 90 ? 7.791 -16.273 2.995 1.00 72.56 90 HIS A N 1
ATOM 692 C CA . HIS A 1 90 ? 7.664 -17.102 1.784 1.00 72.56 90 HIS A CA 1
ATOM 693 C C . HIS A 1 90 ? 6.225 -17.487 1.390 1.00 72.56 90 HIS A C 1
ATOM 695 O O . HIS A 1 90 ? 5.977 -17.771 0.226 1.00 72.56 90 HIS A O 1
ATOM 701 N N . ALA A 1 91 ? 5.279 -17.502 2.334 1.00 82.94 91 ALA A N 1
ATOM 702 C CA . ALA A 1 91 ? 3.867 -17.770 2.063 1.00 82.94 91 ALA A CA 1
ATOM 703 C C . ALA A 1 91 ? 3.145 -16.649 1.286 1.00 82.94 91 ALA A C 1
ATOM 705 O O . ALA A 1 91 ? 2.086 -16.900 0.718 1.00 82.94 91 ALA A O 1
ATOM 706 N N . PHE A 1 92 ? 3.691 -15.431 1.283 1.00 83.69 92 PHE A N 1
ATOM 707 C CA . PHE A 1 92 ? 3.104 -14.240 0.663 1.00 83.69 92 PHE A CA 1
ATOM 708 C C . PHE A 1 92 ? 3.995 -13.632 -0.434 1.00 83.69 92 PHE A C 1
ATOM 710 O O . PHE A 1 92 ? 3.603 -12.647 -1.056 1.00 83.69 92 PHE A O 1
ATOM 717 N N . ASP A 1 93 ? 5.184 -14.197 -0.663 1.00 86.81 93 ASP A N 1
ATOM 718 C CA . ASP A 1 93 ? 6.148 -13.705 -1.646 1.00 86.81 93 ASP A CA 1
ATOM 719 C C . ASP A 1 93 ? 5.681 -14.000 -3.079 1.00 86.81 93 ASP A C 1
ATOM 721 O O . ASP A 1 93 ? 5.700 -15.144 -3.535 1.00 86.81 93 ASP A O 1
ATOM 725 N N . GLU A 1 94 ? 5.279 -12.953 -3.800 1.00 87.94 94 GLU A N 1
ATOM 726 C CA . GLU A 1 94 ? 4.769 -13.041 -5.172 1.00 87.94 94 GLU A CA 1
ATOM 727 C C . GLU A 1 94 ? 5.554 -12.122 -6.127 1.00 87.94 94 GLU A C 1
ATOM 729 O O . GLU A 1 94 ? 5.004 -11.185 -6.719 1.00 87.94 94 GLU A O 1
ATOM 734 N N . PRO A 1 95 ? 6.855 -12.387 -6.360 1.00 85.50 95 PRO A N 1
ATOM 735 C CA . PRO A 1 95 ? 7.762 -11.444 -7.020 1.00 85.50 95 PRO A CA 1
ATOM 736 C C . PRO A 1 95 ? 7.387 -11.153 -8.480 1.00 85.50 95 PRO A C 1
ATOM 738 O O . PRO A 1 95 ? 7.774 -10.127 -9.038 1.00 85.50 95 PRO A O 1
ATOM 741 N N . ARG A 1 96 ? 6.626 -12.043 -9.129 1.00 87.19 96 ARG A N 1
ATOM 742 C CA . ARG A 1 96 ? 6.154 -11.860 -10.514 1.00 87.19 96 ARG A CA 1
ATOM 743 C C . ARG A 1 96 ? 4.934 -10.946 -10.625 1.00 87.19 96 ARG A C 1
ATOM 745 O O . ARG A 1 96 ? 4.612 -10.534 -11.733 1.00 87.19 96 ARG A O 1
ATOM 752 N N . SER A 1 97 ? 4.286 -10.612 -9.512 1.00 89.00 97 SER A N 1
ATOM 753 C CA . SER A 1 97 ? 3.100 -9.748 -9.488 1.00 89.00 97 SER A CA 1
ATOM 754 C C . SER A 1 97 ? 3.442 -8.252 -9.477 1.00 89.00 97 SER A C 1
ATOM 756 O O . SER A 1 97 ? 2.558 -7.422 -9.671 1.00 89.00 97 SER A O 1
ATOM 758 N N . HIS A 1 98 ? 4.721 -7.891 -9.310 1.00 86.19 98 HIS A N 1
ATOM 759 C CA . HIS A 1 98 ? 5.188 -6.496 -9.259 1.00 86.19 98 HIS A CA 1
ATOM 760 C C . HIS A 1 98 ? 5.407 -5.857 -10.637 1.00 86.19 98 HIS A C 1
ATOM 762 O O . HIS A 1 98 ? 5.617 -4.648 -10.733 1.00 86.19 98 HIS A O 1
ATOM 768 N N . TYR A 1 99 ? 5.394 -6.641 -11.718 1.00 86.31 99 TYR A N 1
ATOM 769 C CA . TYR A 1 99 ? 5.658 -6.137 -13.063 1.00 86.31 99 TYR A CA 1
ATOM 770 C C . TYR A 1 99 ? 4.929 -6.944 -14.135 1.00 86.31 99 TYR A C 1
ATOM 772 O O . TYR A 1 99 ? 4.706 -8.144 -14.011 1.00 86.31 99 TYR A O 1
ATOM 780 N N . ALA A 1 100 ? 4.626 -6.280 -15.249 1.00 85.25 100 ALA A N 1
ATOM 781 C CA . ALA A 1 100 ? 4.217 -6.937 -16.481 1.00 85.25 100 ALA A CA 1
ATOM 782 C C . ALA A 1 100 ? 5.412 -6.976 -17.442 1.00 85.25 100 ALA A C 1
ATOM 784 O O . ALA A 1 100 ? 5.909 -5.941 -17.888 1.00 85.25 100 ALA A O 1
ATOM 785 N N . GLY A 1 101 ? 5.900 -8.181 -17.738 1.00 82.56 101 GLY A N 1
ATOM 786 C CA . GLY A 1 101 ? 7.003 -8.382 -18.672 1.00 82.56 101 GLY A CA 1
ATOM 787 C C . GLY A 1 101 ? 6.525 -8.288 -20.117 1.00 82.56 101 GLY A C 1
ATOM 788 O O . GLY A 1 101 ? 5.970 -9.251 -20.643 1.00 82.56 101 GLY A O 1
ATOM 789 N N . PHE A 1 102 ? 6.766 -7.153 -20.771 1.00 78.31 102 PHE A N 1
ATOM 790 C CA . PHE A 1 102 ? 6.514 -7.003 -22.204 1.00 78.31 102 PHE A CA 1
ATOM 791 C C . PHE A 1 102 ? 7.785 -7.282 -23.012 1.00 78.31 102 PHE A C 1
ATOM 793 O O . PHE A 1 102 ? 8.868 -6.841 -22.615 1.00 78.31 102 PHE A O 1
ATOM 800 N N . PRO A 1 103 ? 7.689 -7.997 -24.149 1.00 80.25 103 PRO A N 1
ATOM 801 C CA . PRO A 1 103 ? 8.825 -8.130 -25.046 1.00 80.25 103 PRO A CA 1
ATOM 802 C C . PRO A 1 103 ? 9.206 -6.744 -25.572 1.00 80.25 103 PRO A C 1
ATOM 804 O O . PRO A 1 103 ? 8.380 -6.037 -26.146 1.00 80.25 103 PRO A O 1
ATOM 807 N N . TYR A 1 104 ? 10.466 -6.368 -25.381 1.00 78.25 104 TYR A N 1
ATOM 808 C CA . TYR A 1 104 ? 11.024 -5.126 -25.895 1.00 78.25 104 TYR A CA 1
ATOM 809 C C . TYR A 1 104 ? 11.951 -5.439 -27.070 1.00 78.25 104 TYR A C 1
ATOM 811 O O . TYR A 1 104 ? 12.881 -6.235 -26.939 1.00 78.25 104 TYR A O 1
ATOM 819 N N . VAL A 1 105 ? 11.675 -4.826 -28.221 1.00 80.62 105 VAL A N 1
ATOM 820 C CA . VAL A 1 105 ? 12.538 -4.877 -29.404 1.00 80.62 105 VAL A CA 1
ATOM 821 C C . VAL A 1 105 ? 13.267 -3.532 -29.482 1.00 80.62 105 VAL A C 1
ATOM 823 O O . VAL A 1 105 ? 12.615 -2.528 -29.767 1.00 80.62 105 VAL A O 1
ATOM 826 N N . PRO A 1 106 ? 14.582 -3.485 -29.202 1.00 79.44 106 PRO A N 1
ATOM 827 C CA . PRO A 1 106 ? 15.348 -2.244 -29.237 1.00 79.44 106 PRO A CA 1
ATOM 828 C C . PRO A 1 106 ? 15.392 -1.678 -30.654 1.00 79.44 106 PRO A C 1
ATOM 830 O O . PRO A 1 106 ? 15.645 -2.416 -31.612 1.00 79.44 106 PRO A O 1
ATOM 833 N N . ARG A 1 107 ? 15.199 -0.368 -30.791 1.00 80.88 107 ARG A N 1
ATOM 834 C CA . ARG A 1 107 ? 15.461 0.341 -32.047 1.00 80.88 107 ARG A CA 1
ATOM 835 C C . ARG A 1 107 ? 16.966 0.616 -32.187 1.00 80.88 107 ARG A C 1
ATOM 837 O O . ARG A 1 107 ? 17.691 0.540 -31.191 1.00 80.88 107 ARG A O 1
ATOM 844 N N . PRO A 1 108 ? 17.468 0.945 -33.391 1.00 80.94 108 PRO A N 1
ATOM 845 C CA . PRO A 1 108 ? 18.877 1.293 -33.582 1.00 80.94 108 PRO A CA 1
ATOM 846 C C . PRO A 1 108 ? 19.364 2.415 -32.651 1.00 80.94 108 PRO A C 1
ATOM 848 O O . PRO A 1 108 ? 20.495 2.361 -32.171 1.00 80.94 108 PRO A O 1
ATOM 851 N N . GLU A 1 109 ? 18.510 3.389 -32.328 1.00 82.00 109 GLU A N 1
ATOM 852 C CA . GLU A 1 109 ? 18.846 4.500 -31.426 1.00 82.00 109 GLU A CA 1
ATOM 853 C C . GLU A 1 109 ? 19.051 4.017 -29.982 1.00 82.00 109 GLU A C 1
ATOM 855 O O . GLU A 1 109 ? 19.940 4.491 -29.276 1.00 82.00 109 GLU A O 1
ATOM 860 N N . ASP A 1 110 ? 18.288 3.004 -29.569 1.00 76.56 110 ASP A N 1
ATOM 861 C CA . ASP A 1 110 ? 18.329 2.444 -28.219 1.00 76.56 110 ASP A CA 1
ATOM 862 C C . ASP A 1 110 ? 19.634 1.642 -27.975 1.00 76.56 110 ASP A C 1
ATOM 864 O O . ASP A 1 110 ? 20.019 1.388 -26.835 1.00 76.56 110 ASP A O 1
ATOM 868 N N . GLN A 1 111 ? 20.384 1.287 -29.031 1.00 70.81 111 GLN A N 1
ATOM 869 C CA . GLN A 1 111 ? 21.694 0.613 -28.930 1.00 70.81 111 GLN A CA 1
ATOM 870 C C . GLN A 1 111 ? 22.813 1.520 -28.387 1.00 70.81 111 GLN A C 1
ATOM 872 O O . GLN A 1 111 ? 23.906 1.042 -28.031 1.00 70.81 111 GLN A O 1
ATOM 877 N N . GLN A 1 112 ? 22.562 2.829 -28.357 1.00 78.12 112 GLN A N 1
ATOM 878 C CA . GLN A 1 112 ? 23.461 3.822 -27.776 1.00 78.12 112 GLN A CA 1
ATOM 879 C C . GLN A 1 112 ? 23.284 3.919 -26.255 1.00 78.12 112 GLN A C 1
ATOM 881 O O . GLN A 1 112 ? 24.211 4.351 -25.571 1.00 78.12 112 GLN A O 1
ATOM 886 N N . ASP A 1 113 ? 22.148 3.457 -25.716 1.00 76.31 113 ASP A N 1
ATOM 887 C CA . ASP A 1 113 ? 21.897 3.446 -24.279 1.00 76.31 113 ASP A CA 1
ATOM 888 C C . ASP A 1 113 ? 22.738 2.341 -23.597 1.00 76.31 113 ASP A C 1
ATOM 890 O O . ASP A 1 113 ? 22.583 1.145 -23.892 1.00 76.31 113 ASP A O 1
ATOM 894 N N . PRO A 1 114 ? 23.642 2.700 -22.666 1.00 73.06 114 PRO A N 1
ATOM 895 C CA . PRO A 1 114 ? 24.482 1.731 -21.969 1.00 73.06 114 PRO A CA 1
ATOM 896 C C . PRO A 1 114 ? 23.687 0.744 -21.097 1.00 73.06 114 PRO A C 1
ATOM 898 O O . PRO A 1 114 ? 24.179 -0.363 -20.849 1.00 73.06 114 PRO A O 1
ATOM 901 N N . LEU A 1 115 ? 22.482 1.098 -20.640 1.00 69.44 115 LEU A N 1
ATOM 902 C CA . LEU A 1 115 ? 21.598 0.218 -19.870 1.00 69.44 115 LEU A CA 1
ATOM 903 C C . LEU A 1 115 ? 20.976 -0.855 -20.763 1.00 69.44 115 LEU A C 1
ATOM 905 O O . LEU A 1 115 ? 20.964 -2.028 -20.390 1.00 69.44 115 LEU A O 1
ATOM 909 N N . ILE A 1 116 ? 20.549 -0.481 -21.967 1.00 68.62 116 ILE A N 1
ATOM 910 C CA . ILE A 1 116 ? 19.993 -1.410 -22.959 1.00 68.62 116 ILE A CA 1
ATOM 911 C C . ILE A 1 116 ? 21.092 -2.331 -23.504 1.00 68.62 116 ILE A C 1
ATOM 913 O O . ILE A 1 116 ? 20.922 -3.553 -23.559 1.00 68.62 116 ILE A O 1
ATOM 917 N N . ARG A 1 117 ? 22.278 -1.783 -23.796 1.00 63.19 117 ARG A N 1
ATOM 918 C CA . ARG A 1 117 ? 23.424 -2.558 -24.298 1.00 63.19 117 ARG A CA 1
ATOM 919 C C . ARG A 1 117 ? 23.863 -3.669 -23.335 1.00 63.19 117 ARG A C 1
ATOM 921 O O . ARG A 1 117 ? 24.141 -4.777 -23.784 1.00 63.19 117 ARG A O 1
ATOM 928 N N . ARG A 1 118 ? 23.891 -3.408 -22.020 1.00 60.53 118 ARG A N 1
ATOM 929 C CA . ARG A 1 118 ? 24.268 -4.411 -20.997 1.00 60.53 118 ARG A CA 1
ATOM 930 C C . ARG A 1 118 ? 23.320 -5.611 -20.942 1.00 60.53 118 ARG A C 1
ATOM 932 O O . ARG A 1 118 ? 23.753 -6.696 -20.557 1.00 60.53 118 ARG A O 1
ATOM 939 N N . VAL A 1 119 ? 22.055 -5.421 -21.313 1.00 60.66 119 VAL A N 1
ATOM 940 C CA . VAL A 1 119 ? 21.020 -6.466 -21.291 1.00 60.66 119 VAL A CA 1
ATOM 941 C C . VAL A 1 119 ? 21.087 -7.358 -22.539 1.00 60.66 119 VAL A C 1
ATOM 943 O O . VAL A 1 119 ? 20.744 -8.534 -22.460 1.00 60.66 119 VAL A O 1
ATOM 946 N N . ILE A 1 120 ? 21.580 -6.835 -23.667 1.00 56.97 120 ILE A N 1
ATOM 947 C CA . ILE A 1 120 ? 21.577 -7.514 -24.979 1.00 56.97 120 ILE A CA 1
ATOM 948 C C . ILE A 1 120 ? 22.932 -8.181 -25.310 1.00 56.97 120 ILE A C 1
ATOM 950 O O . ILE A 1 120 ? 23.052 -8.882 -26.313 1.00 56.97 120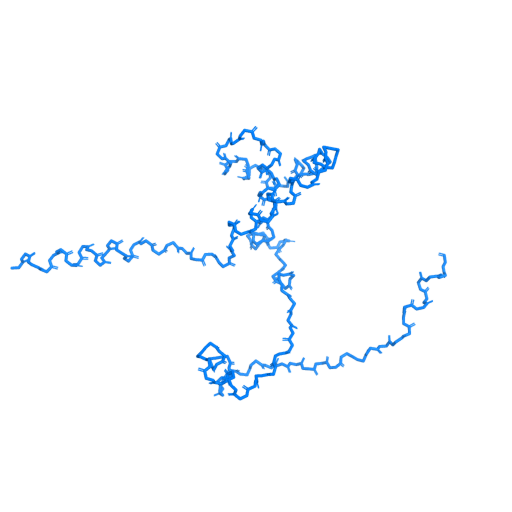 ILE A O 1
ATOM 954 N N . SER A 1 121 ? 23.965 -8.006 -24.475 1.00 44.66 121 SER A N 1
ATOM 955 C CA . SER A 1 121 ? 25.316 -8.529 -24.732 1.00 44.66 121 SER A CA 1
ATOM 956 C C . SER A 1 121 ? 25.339 -10.032 -25.092 1.00 44.66 121 SER A C 1
ATOM 958 O O . SER A 1 121 ? 24.775 -10.855 -24.356 1.00 44.66 121 SER A O 1
ATOM 960 N N . PRO A 1 122 ? 26.038 -10.419 -26.181 1.00 43.81 122 PRO A N 1
ATOM 961 C CA . PRO A 1 122 ? 26.083 -11.791 -26.677 1.00 43.81 122 PRO A CA 1
ATOM 962 C C . PRO A 1 122 ? 26.863 -12.670 -25.694 1.00 43.81 122 PRO A C 1
ATOM 964 O O . PRO A 1 122 ? 28.086 -12.679 -25.660 1.00 43.81 122 PRO A O 1
ATOM 967 N N . GLY A 1 123 ? 26.130 -13.364 -24.828 1.00 46.31 123 GLY A N 1
ATOM 968 C CA . GLY A 1 123 ? 26.679 -14.193 -23.751 1.00 46.31 123 GLY A CA 1
ATOM 969 C C . GLY A 1 123 ? 25.688 -14.410 -22.610 1.00 46.31 123 GLY A C 1
ATOM 970 O O . GLY A 1 123 ? 25.723 -15.445 -21.949 1.00 46.31 123 GLY A O 1
ATOM 971 N N . ARG A 1 124 ? 24.725 -13.496 -22.431 1.00 46.22 124 ARG A N 1
ATOM 972 C CA . ARG A 1 124 ? 23.612 -13.661 -21.490 1.00 46.22 124 ARG A CA 1
ATOM 973 C C . ARG A 1 124 ? 22.331 -13.896 -22.286 1.00 46.22 124 ARG A C 1
ATOM 975 O O . ARG A 1 124 ? 21.585 -12.971 -22.579 1.00 46.22 124 ARG A O 1
ATOM 982 N N . ARG A 1 125 ? 22.094 -15.149 -22.693 1.00 39.84 125 ARG A N 1
ATOM 983 C CA . ARG A 1 125 ? 20.820 -15.553 -23.309 1.00 39.84 125 ARG A CA 1
ATOM 984 C C . ARG A 1 125 ? 19.710 -15.388 -22.271 1.00 39.84 125 ARG A C 1
ATOM 986 O O . ARG A 1 125 ? 19.405 -16.327 -21.542 1.00 39.84 125 ARG A O 1
ATOM 993 N N . ILE A 1 12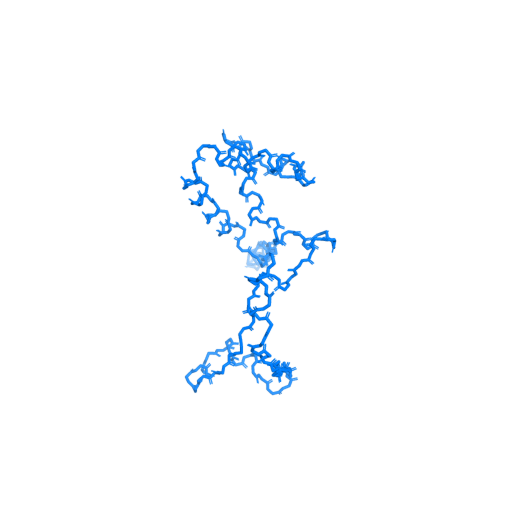6 ? 19.074 -14.220 -22.215 1.00 44.94 126 ILE A N 1
ATOM 994 C CA . ILE A 1 126 ? 17.687 -14.178 -21.764 1.00 44.94 126 ILE A CA 1
ATOM 995 C C . ILE A 1 126 ? 16.918 -14.847 -22.894 1.00 44.94 126 ILE A C 1
ATOM 997 O O . ILE A 1 126 ? 16.677 -14.254 -23.944 1.00 44.94 126 ILE A O 1
ATOM 1001 N N . ALA A 1 127 ? 16.641 -16.138 -22.724 1.00 37.34 127 ALA A N 1
ATOM 1002 C CA . ALA A 1 127 ? 15.689 -16.835 -23.560 1.00 37.34 127 ALA A CA 1
ATOM 1003 C C . ALA A 1 127 ? 14.348 -16.123 -23.367 1.00 37.34 127 ALA A C 1
ATOM 1005 O O . ALA A 1 127 ? 13.596 -16.422 -22.442 1.00 37.34 127 ALA A O 1
ATOM 1006 N N . VAL A 1 128 ? 14.062 -15.151 -24.231 1.00 44.88 128 VAL A N 1
ATOM 1007 C CA . VAL A 1 128 ? 12.701 -14.695 -24.472 1.00 44.88 128 VAL A CA 1
ATOM 1008 C C . VAL A 1 128 ? 12.020 -15.888 -25.126 1.00 44.88 128 VAL A C 1
ATOM 1010 O O . VAL A 1 128 ? 12.009 -16.045 -26.346 1.00 44.88 128 VAL A O 1
ATOM 1013 N N . ALA A 1 129 ? 11.548 -16.810 -24.289 1.00 33.22 129 ALA A N 1
ATOM 1014 C CA . ALA A 1 129 ? 10.683 -17.888 -24.701 1.00 33.22 129 ALA A CA 1
ATOM 1015 C C . ALA A 1 129 ? 9.382 -17.229 -25.153 1.00 33.22 129 ALA A C 1
ATOM 1017 O O . ALA A 1 129 ? 8.451 -17.039 -24.373 1.00 33.22 129 ALA A O 1
ATOM 1018 N N . VAL A 1 130 ? 9.333 -16.852 -26.430 1.00 41.38 130 VAL A N 1
ATOM 1019 C CA . VAL A 1 130 ? 8.095 -16.558 -27.142 1.00 41.38 130 VAL A CA 1
ATOM 1020 C C . VAL A 1 130 ? 7.338 -17.880 -27.237 1.00 41.38 130 VAL A C 1
ATOM 1022 O O . VAL A 1 130 ? 7.299 -18.536 -28.276 1.00 41.38 130 VAL A O 1
ATOM 1025 N N . ARG A 1 131 ? 6.749 -18.323 -26.125 1.00 32.88 131 ARG A N 1
ATOM 1026 C CA . ARG A 1 131 ? 5.694 -19.322 -26.173 1.00 32.88 131 ARG A CA 1
ATOM 1027 C C . ARG A 1 131 ? 4.483 -18.552 -26.676 1.00 32.88 131 ARG A C 1
ATOM 1029 O O . ARG A 1 131 ? 3.808 -17.879 -25.905 1.00 32.88 131 ARG A O 1
ATOM 1036 N N . ARG A 1 132 ? 4.256 -18.584 -27.993 1.00 37.22 132 ARG A N 1
ATOM 1037 C CA . ARG A 1 132 ? 2.968 -18.194 -28.571 1.00 37.22 132 ARG A CA 1
ATOM 1038 C C . ARG A 1 132 ? 1.919 -19.067 -27.883 1.00 37.22 132 ARG A C 1
ATOM 1040 O O . ARG A 1 132 ? 1.762 -20.224 -28.256 1.00 37.22 132 ARG A O 1
ATOM 1047 N N . GLN A 1 133 ? 1.258 -18.566 -26.842 1.00 31.61 133 GLN A N 1
ATOM 1048 C CA . GLN A 1 133 ? -0.011 -19.149 -26.437 1.00 31.61 133 GLN A CA 1
ATOM 1049 C C . GLN A 1 133 ? -0.957 -18.914 -27.619 1.00 31.61 133 GLN A C 1
ATOM 1051 O O . GLN A 1 133 ? -1.143 -17.758 -28.012 1.00 31.61 133 GLN A O 1
ATOM 1056 N N . PRO A 1 134 ? -1.511 -19.965 -28.246 1.00 32.94 134 PRO A N 1
ATOM 1057 C CA . PRO A 1 134 ? -2.625 -19.760 -29.144 1.00 32.94 134 PRO A CA 1
ATOM 1058 C C . PRO A 1 134 ? -3.749 -19.192 -28.282 1.00 32.94 134 PRO A C 1
ATOM 1060 O O . PRO A 1 134 ? -4.193 -19.826 -27.329 1.00 32.94 134 PRO A O 1
ATOM 1063 N N . VAL A 1 135 ? -4.160 -17.962 -28.578 1.00 46.19 135 VAL A N 1
ATOM 1064 C CA . VAL A 1 135 ? -5.374 -17.387 -28.007 1.00 46.19 135 VAL A CA 1
ATOM 1065 C C . VAL A 1 135 ? -6.529 -18.222 -28.550 1.00 46.19 135 VAL A C 1
ATOM 1067 O O . VAL A 1 135 ? -7.004 -17.982 -29.662 1.00 46.19 135 VAL A O 1
ATOM 1070 N N . GLU A 1 136 ? -6.953 -19.241 -27.801 1.00 40.12 136 GLU A N 1
ATOM 1071 C CA . GLU A 1 136 ? -8.218 -19.918 -28.058 1.00 40.12 136 GLU A CA 1
ATOM 1072 C C . GLU A 1 136 ? -9.336 -18.906 -27.820 1.00 40.12 136 GLU A C 1
ATOM 1074 O O . GLU A 1 136 ? -9.735 -18.590 -26.700 1.00 40.12 136 GLU A O 1
ATOM 1079 N N . ARG A 1 137 ? -9.834 -18.361 -28.925 1.00 46.75 137 ARG A N 1
ATOM 1080 C CA . ARG A 1 137 ? -10.812 -17.274 -28.982 1.00 46.75 137 ARG A CA 1
ATOM 1081 C C . ARG A 1 137 ? -12.229 -17.700 -28.543 1.00 46.75 137 ARG A C 1
ATOM 1083 O O . ARG A 1 137 ? -13.174 -16.948 -28.758 1.00 46.75 137 ARG A O 1
ATOM 1090 N N . ASN A 1 138 ? -12.387 -18.879 -27.927 1.00 43.41 138 ASN A N 1
ATOM 1091 C CA . ASN A 1 138 ? -13.684 -19.528 -27.709 1.00 43.41 138 ASN A CA 1
ATOM 1092 C C . ASN A 1 138 ? -14.117 -19.698 -26.240 1.00 43.41 138 ASN A C 1
ATOM 1094 O O . ASN A 1 138 ? -15.284 -20.013 -26.015 1.00 43.41 138 ASN A O 1
ATOM 1098 N N . SER A 1 139 ? -13.280 -19.437 -25.227 1.00 45.16 139 SER A N 1
ATOM 1099 C CA . SER A 1 139 ? -13.704 -19.655 -23.825 1.00 45.16 139 SER A CA 1
ATOM 1100 C C . SER A 1 139 ? -14.529 -18.508 -23.218 1.00 45.16 139 SER A C 1
ATOM 1102 O O . SER A 1 139 ? -15.272 -18.722 -22.263 1.00 45.16 139 SER A O 1
ATOM 1104 N N . PHE A 1 140 ? -14.501 -17.304 -23.802 1.00 41.78 140 PHE A N 1
ATOM 1105 C CA . PHE A 1 140 ? -15.185 -16.135 -23.224 1.00 41.78 140 PHE A CA 1
ATOM 1106 C C . PHE A 1 140 ? -16.710 -16.113 -23.445 1.00 41.78 140 PHE A C 1
ATOM 1108 O O . PHE A 1 140 ? -17.421 -15.355 -22.790 1.00 41.78 140 PHE A O 1
ATOM 1115 N N . ARG A 1 141 ? -17.252 -16.949 -24.346 1.00 43.69 141 ARG A N 1
ATOM 1116 C CA . ARG A 1 141 ? -18.701 -16.983 -24.633 1.00 43.69 141 ARG A CA 1
ATOM 1117 C C . ARG A 1 141 ? -19.503 -17.957 -23.764 1.00 43.69 141 ARG A C 1
ATOM 1119 O O . ARG A 1 141 ? -20.727 -17.872 -23.772 1.00 43.69 141 ARG A O 1
ATOM 1126 N N . SER A 1 142 ? -18.855 -18.832 -22.991 1.00 44.34 142 SER A N 1
ATOM 1127 C CA . SER A 1 142 ? -19.564 -19.814 -22.151 1.00 44.34 142 SER A CA 1
ATOM 1128 C C . SER A 1 142 ? -19.857 -19.332 -20.723 1.00 44.34 142 SER A C 1
ATOM 1130 O O . SER A 1 142 ? -20.647 -19.970 -20.035 1.00 44.34 142 SER A O 1
ATOM 1132 N N . ALA A 1 143 ? -19.265 -18.223 -20.270 1.00 43.72 143 ALA A N 1
ATOM 1133 C CA . ALA A 1 143 ? -19.418 -17.738 -18.893 1.00 43.72 143 ALA A CA 1
ATOM 1134 C C . ALA A 1 143 ? -20.538 -16.690 -18.704 1.00 43.72 143 ALA A C 1
ATOM 1136 O O . ALA A 1 143 ? -20.742 -16.216 -17.595 1.00 43.72 143 ALA A O 1
ATOM 1137 N N . ILE A 1 144 ? -21.273 -16.331 -19.768 1.00 49.34 144 ILE A N 1
ATOM 1138 C CA . ILE A 1 144 ? -22.374 -15.337 -19.731 1.00 49.34 144 ILE A CA 1
ATOM 1139 C C . ILE A 1 144 ? -23.750 -16.008 -19.936 1.00 49.34 144 ILE A C 1
ATOM 1141 O O . ILE A 1 144 ? -24.768 -15.358 -20.149 1.00 49.34 144 ILE A O 1
ATOM 1145 N N . ARG A 1 145 ? -23.820 -17.339 -19.859 1.00 48.31 145 ARG A N 1
ATOM 1146 C CA . ARG A 1 145 ? -25.093 -18.054 -19.710 1.00 48.31 145 ARG A CA 1
ATOM 1147 C C . ARG A 1 145 ? -24.933 -19.158 -18.684 1.00 48.31 145 ARG A C 1
ATOM 1149 O O . ARG A 1 145 ? -24.547 -20.264 -19.052 1.00 48.31 145 ARG A O 1
ATOM 1156 N N . LYS A 1 146 ? -25.224 -18.836 -17.430 1.00 44.69 146 LYS A N 1
ATOM 1157 C CA . LYS A 1 146 ? -25.881 -19.696 -16.442 1.00 44.69 146 LYS A CA 1
ATOM 1158 C C . LYS A 1 146 ? -26.312 -18.831 -15.270 1.00 44.69 146 LYS A C 1
ATOM 1160 O O . LYS A 1 146 ? -25.515 -17.945 -14.898 1.00 44.69 146 LYS A O 1
#

Foldseek 3Di:
DPVPPVVVVVVVVVVVPPDPPLPDPLVVLLVVLLVVLVVDDPVVLVVQLVVLVPDPCLVVLVVPDPPPVDPSSSSSSVVSCCQSVCVVPVVNPDPVVVDDDDDDDDDPVNCP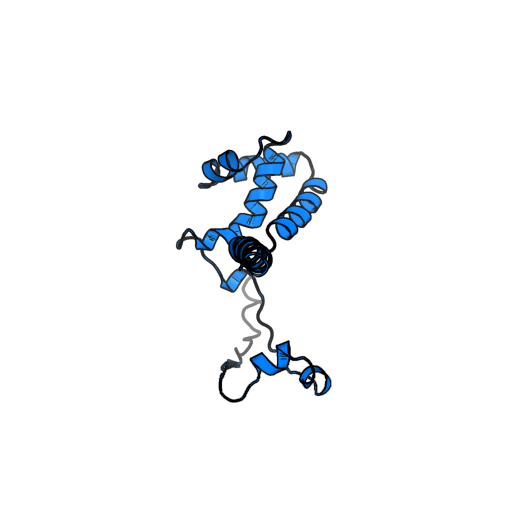PPVSVVVPPDPDPPPPPPPPPPPPVPPVVPPPDD

pLDDT: mean 74.62, std 20.05, range [31.61, 98.19]

Radius of gyration: 23.96 Å; chains: 1; bounding box: 78×35×50 Å

Sequence (146 aa):
MRALIVPVFIAIALAGNTKPACGSNERGHKVVAYIAYRQLDAATRSKVADLLRRHPELGDWQARSDGGPNADLNLFLFAAVFADEAHRWHAFDEPRSHYAGFPYVPRPEDQQDPLIRRVISPGRRIAVAVRRQPVERNSFRSAIRK

Secondary structure (DSSP, 8-state):
--TTHHHHHHHHHHHTT-----SS-HHHHHHHHHHHHHHS-HHHHHHHHHHHTT-TTHHHHHHT----S-HHHHHHHHHHHHHHHGGGSTTT--GGGG---------GGGGG-HHHHHHH-TT-------------TTGGGSSS--